Protein AF-A0A7C5ITP4-F1 (afdb_monomer)

Foldseek 3Di:
DDKDFWWFDLVLLVVLLVVLVVLLVVLVCVPVVDVPDDVVVNVVSVVSNVVSVVSNVVSVCCNVVIDGQWIQDLQAIAGPPQDDRDHDGLVQFQEKEADDPQQAIKTFGPDDPDDDPVVCVSLVVQVVVVVVPDDDGSIDGHDTCNRIPDDRVVVVVSCVVNSPDPNYYYHD

Structure (mmCIF, N/CA/C/O backbone):
data_AF-A0A7C5ITP4-F1
#
_entry.id   AF-A0A7C5ITP4-F1
#
loop_
_atom_site.group_PDB
_atom_site.id
_atom_site.type_symbol
_atom_site.label_atom_id
_atom_site.label_alt_id
_atom_site.label_comp_id
_atom_site.label_asym_id
_atom_site.label_entity_id
_atom_site.label_seq_id
_atom_site.pdbx_PDB_ins_code
_atom_site.Cartn_x
_atom_site.Cartn_y
_atom_site.Cartn_z
_atom_site.occupancy
_atom_site.B_iso_or_equiv
_atom_site.auth_seq_id
_atom_site.auth_comp_id
_atom_site.auth_asym_id
_atom_site.auth_atom_id
_atom_site.pdbx_PDB_model_num
ATOM 1 N N . MET A 1 1 ? -8.940 -8.380 21.595 1.00 71.38 1 MET A N 1
ATOM 2 C CA . MET A 1 1 ? -9.423 -8.267 20.199 1.00 71.38 1 MET A CA 1
ATOM 3 C C . MET A 1 1 ? -8.304 -8.657 19.252 1.00 71.38 1 MET A C 1
ATOM 5 O O . MET A 1 1 ? -7.185 -8.201 19.456 1.00 71.38 1 MET A O 1
ATOM 9 N N . ASN A 1 2 ? -8.592 -9.514 18.269 1.00 86.06 2 ASN A N 1
ATOM 10 C CA . ASN A 1 2 ? -7.613 -9.949 17.266 1.00 86.06 2 ASN A CA 1
ATOM 11 C C . ASN A 1 2 ? -7.408 -8.854 16.214 1.00 86.06 2 ASN A C 1
ATOM 13 O O . ASN A 1 2 ? -8.374 -8.188 15.843 1.00 86.06 2 ASN A O 1
ATOM 17 N N . SER A 1 3 ? -6.179 -8.690 15.713 1.00 87.88 3 SER A N 1
ATOM 18 C CA . SER A 1 3 ? -5.909 -7.722 14.649 1.00 87.88 3 SER A CA 1
ATOM 19 C C . SER A 1 3 ? -6.630 -8.100 13.351 1.00 87.88 3 SER A C 1
ATOM 21 O O . SER A 1 3 ? -6.727 -9.271 12.972 1.00 87.88 3 SER A O 1
ATOM 23 N N . LYS A 1 4 ? -7.162 -7.088 12.665 1.00 91.81 4 LYS A N 1
ATOM 24 C CA . LYS A 1 4 ? -7.752 -7.186 11.330 1.00 91.81 4 LYS A CA 1
ATOM 25 C C . LYS A 1 4 ? -6.700 -6.816 10.293 1.00 91.81 4 LYS A C 1
ATOM 27 O O . LYS A 1 4 ? -6.071 -5.764 10.384 1.00 91.81 4 LYS A O 1
ATOM 32 N N . LYS A 1 5 ? -6.522 -7.688 9.305 1.00 92.31 5 LYS A N 1
ATOM 33 C CA . LYS A 1 5 ? -5.513 -7.569 8.250 1.00 92.31 5 LYS A CA 1
ATOM 34 C C . LYS A 1 5 ? -6.199 -7.387 6.904 1.00 92.31 5 LYS A C 1
ATOM 36 O O . LYS A 1 5 ? -7.107 -8.143 6.573 1.00 92.31 5 LYS A O 1
ATOM 41 N N . PHE A 1 6 ? -5.744 -6.407 6.137 1.00 91.19 6 PHE A N 1
ATOM 42 C CA . PHE A 1 6 ? -6.279 -6.055 4.828 1.00 91.19 6 PHE A CA 1
ATOM 43 C C . PHE A 1 6 ? -5.206 -6.232 3.768 1.00 91.19 6 PHE A C 1
ATOM 45 O O . PHE A 1 6 ? -4.079 -5.773 3.943 1.00 91.19 6 PHE A O 1
ATOM 52 N N . TYR A 1 7 ? -5.561 -6.866 2.660 1.00 91.94 7 TYR A N 1
ATOM 53 C CA . TYR A 1 7 ? -4.645 -7.220 1.578 1.00 91.94 7 TYR A CA 1
ATOM 54 C C . TYR A 1 7 ? -5.022 -6.467 0.307 1.00 91.94 7 TYR A C 1
ATOM 56 O O . TYR A 1 7 ? -6.136 -5.957 0.193 1.00 91.94 7 TYR A O 1
ATOM 64 N N . TYR A 1 8 ? -4.107 -6.393 -0.660 1.00 90.38 8 TYR A N 1
ATOM 65 C CA . TYR A 1 8 ? -4.477 -5.882 -1.975 1.00 90.38 8 TYR A CA 1
ATOM 66 C C . TYR A 1 8 ? -5.430 -6.825 -2.685 1.00 90.38 8 TYR A C 1
ATOM 68 O O . TYR A 1 8 ? -5.271 -8.045 -2.642 1.00 90.38 8 TYR A O 1
ATOM 76 N N . ARG A 1 9 ? -6.334 -6.235 -3.462 1.00 90.00 9 ARG A N 1
ATOM 77 C CA . ARG A 1 9 ? -7.114 -6.972 -4.445 1.00 90.00 9 ARG A CA 1
ATOM 78 C C . ARG A 1 9 ? -6.189 -7.480 -5.551 1.00 90.00 9 ARG A C 1
ATOM 80 O O . ARG A 1 9 ? -5.435 -6.698 -6.138 1.00 90.00 9 ARG A O 1
ATOM 87 N N . LYS A 1 10 ? -6.293 -8.760 -5.920 1.00 89.81 10 LYS A N 1
ATOM 88 C CA . LYS A 1 10 ? -5.495 -9.339 -7.023 1.00 89.81 10 LYS A CA 1
ATOM 89 C C . LYS A 1 10 ? -5.651 -8.552 -8.326 1.00 89.81 10 LYS A C 1
ATOM 91 O O . LYS A 1 10 ? -4.664 -8.268 -8.995 1.00 89.81 10 LYS A O 1
ATOM 96 N N . SER A 1 11 ? -6.872 -8.126 -8.656 1.00 89.62 11 SER A N 1
ATOM 97 C CA . SER A 1 11 ? -7.131 -7.323 -9.857 1.00 89.62 11 SER A CA 1
ATOM 98 C C . SER A 1 11 ? -6.423 -5.966 -9.83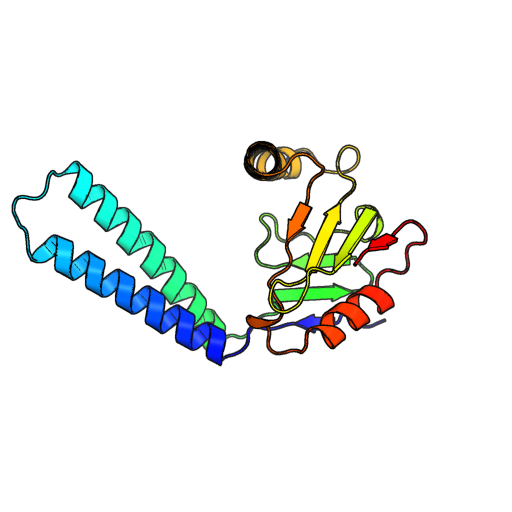3 1.00 89.62 11 SER A C 1
ATOM 100 O O . SER A 1 11 ? -6.038 -5.469 -10.887 1.00 89.62 11 SER A O 1
ATOM 102 N N . TYR A 1 12 ? -6.243 -5.360 -8.653 1.00 88.69 12 TYR A N 1
ATOM 103 C CA . TYR A 1 12 ? -5.467 -4.130 -8.508 1.00 88.69 12 TYR A CA 1
ATOM 104 C C . TYR A 1 12 ? -3.988 -4.398 -8.796 1.00 88.69 12 TYR A C 1
ATOM 106 O O . TYR A 1 12 ? -3.413 -3.708 -9.633 1.00 88.69 12 TYR A O 1
ATOM 114 N N . LEU A 1 13 ? -3.407 -5.444 -8.196 1.00 88.50 13 LEU A N 1
ATOM 115 C CA . LEU A 1 13 ? -2.013 -5.833 -8.440 1.00 88.50 13 LEU A CA 1
ATOM 116 C C . LEU A 1 13 ? -1.752 -6.148 -9.917 1.00 88.50 13 LEU A C 1
ATOM 118 O O . LEU A 1 13 ? -0.803 -5.618 -10.486 1.00 88.50 13 LEU A O 1
ATOM 122 N N . ILE A 1 14 ? -2.621 -6.934 -10.561 1.00 91.25 14 ILE A N 1
ATOM 123 C CA . ILE A 1 14 ? -2.498 -7.282 -11.986 1.00 91.25 14 ILE A CA 1
ATOM 124 C C . ILE A 1 14 ? -2.535 -6.024 -12.859 1.00 91.25 14 ILE A C 1
ATOM 126 O O . ILE A 1 14 ? -1.669 -5.841 -13.712 1.00 91.25 14 ILE A O 1
ATOM 130 N N . ARG A 1 15 ? -3.499 -5.122 -12.626 1.00 89.19 15 ARG A N 1
ATOM 131 C CA . ARG A 1 15 ? -3.585 -3.846 -13.358 1.00 89.19 15 ARG A CA 1
ATOM 132 C C . ARG A 1 15 ? -2.352 -2.980 -13.123 1.00 89.19 15 ARG A C 1
ATOM 134 O O . ARG A 1 15 ? -1.865 -2.363 -14.063 1.00 89.19 15 ARG A O 1
ATOM 141 N N . SER A 1 16 ? -1.842 -2.937 -11.892 1.00 87.69 16 SER A N 1
ATOM 142 C CA . SER A 1 16 ? -0.621 -2.204 -11.566 1.00 87.69 16 SER A CA 1
ATOM 143 C C . SER A 1 16 ? 0.598 -2.779 -12.282 1.00 87.69 16 SER A C 1
ATOM 145 O O . SER A 1 16 ? 1.325 -1.993 -12.874 1.00 87.69 16 SER A O 1
ATOM 147 N N . VAL A 1 17 ? 0.780 -4.105 -12.308 1.00 89.88 17 VAL A N 1
ATOM 148 C CA . VAL A 1 17 ? 1.856 -4.767 -13.072 1.00 89.88 17 VAL A CA 1
ATOM 149 C C . VAL A 1 17 ? 1.735 -4.460 -14.563 1.00 89.88 17 VAL A C 1
ATOM 151 O O . VAL A 1 17 ? 2.719 -4.066 -15.180 1.00 89.88 17 VAL A O 1
ATOM 154 N N . ALA A 1 18 ? 0.538 -4.590 -15.142 1.00 90.25 18 ALA A N 1
ATOM 155 C CA . ALA A 1 18 ? 0.314 -4.307 -16.558 1.00 90.25 18 ALA A CA 1
ATOM 156 C C . ALA A 1 18 ? 0.634 -2.843 -16.904 1.00 90.25 18 ALA A C 1
ATOM 158 O O . ALA A 1 18 ? 1.318 -2.572 -17.888 1.00 90.25 18 ALA A O 1
ATOM 159 N N . LEU A 1 19 ? 0.195 -1.898 -16.067 1.00 89.50 19 LEU A N 1
ATOM 160 C CA . LEU A 1 19 ? 0.445 -0.473 -16.269 1.00 89.50 19 LEU A CA 1
ATOM 161 C C . LEU A 1 19 ? 1.930 -0.121 -16.117 1.00 89.50 19 LEU A C 1
ATOM 163 O O . LEU A 1 19 ? 2.467 0.623 -16.935 1.00 89.50 19 LEU A O 1
ATOM 167 N N . THR A 1 20 ? 2.618 -0.656 -15.106 1.00 88.69 20 THR A N 1
ATOM 168 C CA . THR A 1 20 ? 4.051 -0.390 -14.927 1.00 88.69 20 THR A CA 1
ATOM 169 C C . THR A 1 20 ? 4.899 -1.060 -16.007 1.00 88.69 20 THR A C 1
ATOM 171 O O . THR A 1 20 ? 5.868 -0.451 -16.455 1.00 88.69 20 THR A O 1
ATOM 174 N N . ALA A 1 21 ? 4.511 -2.246 -16.486 1.00 87.00 21 ALA A N 1
ATOM 175 C CA . ALA A 1 21 ? 5.145 -2.904 -17.628 1.00 87.00 21 ALA A CA 1
ATOM 176 C C . ALA A 1 21 ? 4.929 -2.125 -18.937 1.00 87.00 21 ALA A C 1
ATOM 178 O O . ALA A 1 21 ? 5.875 -1.949 -19.700 1.00 87.00 21 ALA A O 1
ATOM 179 N N . ALA A 1 22 ? 3.723 -1.596 -19.176 1.00 89.19 22 ALA A N 1
ATOM 180 C CA . ALA A 1 22 ? 3.435 -0.766 -20.346 1.00 89.19 22 ALA A CA 1
ATOM 181 C C . ALA A 1 22 ? 4.244 0.542 -20.338 1.00 89.19 22 ALA A C 1
ATOM 183 O O . ALA A 1 22 ? 4.826 0.912 -21.354 1.00 89.19 22 ALA A O 1
ATOM 184 N N . LEU A 1 23 ? 4.340 1.217 -19.185 1.00 86.25 23 LEU A N 1
ATOM 185 C CA . LEU A 1 23 ? 5.165 2.423 -19.035 1.00 86.25 23 LEU A CA 1
ATOM 186 C C . LEU A 1 23 ? 6.657 2.129 -19.224 1.00 86.25 23 LEU A C 1
ATOM 188 O O . LEU A 1 23 ? 7.365 2.924 -19.835 1.00 86.25 23 LEU A O 1
ATOM 192 N N . PHE A 1 24 ? 7.128 0.987 -18.725 1.00 85.81 24 PHE A N 1
ATOM 193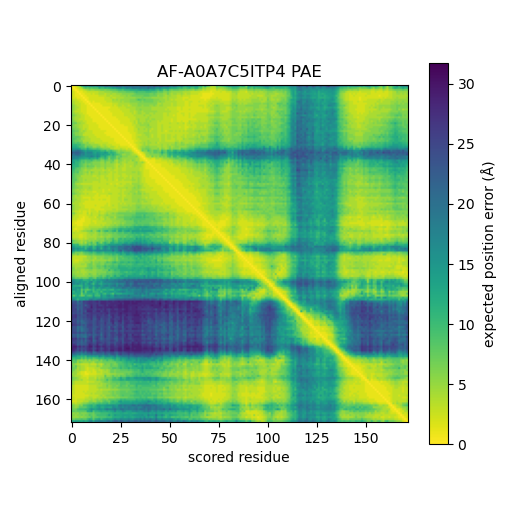 C CA . PHE A 1 24 ? 8.495 0.524 -18.938 1.00 85.81 24 PHE A CA 1
ATOM 194 C C . PHE A 1 24 ? 8.778 0.254 -20.422 1.00 85.81 24 PHE A C 1
ATOM 196 O O . PHE A 1 24 ? 9.769 0.752 -20.951 1.00 85.81 24 PHE A O 1
ATOM 203 N N . ALA A 1 25 ? 7.889 -0.466 -21.111 1.00 87.44 25 ALA A N 1
ATOM 204 C CA . ALA A 1 25 ? 8.014 -0.743 -22.540 1.00 87.44 25 ALA A CA 1
ATOM 205 C C . ALA A 1 25 ? 7.987 0.545 -23.376 1.00 87.44 25 ALA A C 1
ATOM 207 O O . ALA A 1 25 ? 8.805 0.701 -24.278 1.00 87.44 25 ALA A O 1
ATOM 208 N N . LEU A 1 26 ? 7.106 1.494 -23.038 1.00 86.75 26 LEU A N 1
ATOM 209 C CA . LEU A 1 26 ? 7.053 2.805 -23.683 1.00 86.75 26 LEU A CA 1
ATOM 210 C C . LEU A 1 26 ? 8.346 3.598 -23.461 1.00 86.75 26 LEU A C 1
ATOM 212 O O . LEU A 1 26 ? 8.869 4.183 -24.403 1.00 86.75 26 LEU A O 1
ATOM 216 N N . ALA A 1 27 ? 8.885 3.601 -22.239 1.00 85.06 27 ALA A N 1
ATOM 217 C CA . ALA A 1 27 ? 10.144 4.278 -21.939 1.00 85.06 27 ALA A CA 1
ATOM 218 C C . ALA A 1 27 ? 11.319 3.667 -22.720 1.00 85.06 27 ALA A C 1
ATOM 220 O O . ALA A 1 27 ? 12.107 4.410 -23.297 1.00 85.06 27 ALA A O 1
ATOM 221 N N . LEU A 1 28 ? 11.407 2.333 -22.798 1.00 84.38 28 LEU A N 1
ATOM 222 C CA . LEU A 1 28 ? 12.411 1.661 -23.628 1.00 84.38 28 LEU A CA 1
ATOM 223 C C . LEU A 1 28 ? 12.236 2.007 -25.107 1.00 84.38 28 LEU A C 1
ATOM 225 O O . LEU A 1 28 ? 13.205 2.380 -25.760 1.00 84.38 28 LEU A O 1
ATOM 229 N N . PHE A 1 29 ? 11.009 1.921 -25.625 1.00 86.56 29 PHE A N 1
ATOM 230 C CA . PHE A 1 29 ? 10.713 2.255 -27.014 1.00 86.56 29 PHE A CA 1
ATOM 231 C C . PHE A 1 29 ? 11.154 3.680 -27.351 1.00 86.56 29 PHE A C 1
ATOM 233 O O . PHE A 1 29 ? 11.823 3.879 -28.360 1.00 86.56 29 PHE A O 1
ATOM 240 N N . LEU A 1 30 ? 10.843 4.656 -26.495 1.00 83.75 30 LEU A N 1
ATOM 241 C CA . LEU A 1 30 ? 11.259 6.043 -26.696 1.00 83.75 30 LEU A CA 1
ATOM 242 C C . LEU A 1 30 ? 12.786 6.175 -26.710 1.00 83.75 30 LEU A C 1
ATOM 244 O O . LEU A 1 30 ? 13.314 6.778 -27.638 1.00 83.75 30 LEU A O 1
ATOM 248 N N . VAL A 1 31 ? 13.490 5.559 -25.755 1.00 82.50 31 VAL A N 1
ATOM 249 C CA . VAL A 1 31 ? 14.964 5.594 -25.693 1.00 82.50 31 VAL A CA 1
ATOM 250 C C . VAL A 1 31 ? 15.609 4.990 -26.944 1.00 82.50 31 VAL A C 1
ATOM 252 O O . VAL A 1 31 ? 16.564 5.559 -27.461 1.00 82.50 31 VAL A O 1
ATOM 255 N N . PHE A 1 32 ? 15.096 3.867 -27.452 1.00 81.38 32 PHE A N 1
ATOM 256 C CA . PHE A 1 32 ? 15.690 3.183 -28.609 1.00 81.38 32 PHE A CA 1
ATOM 257 C C . PHE A 1 32 ? 15.237 3.727 -29.969 1.00 81.38 32 PHE A C 1
ATOM 259 O O . PHE A 1 32 ? 15.936 3.523 -30.957 1.00 81.38 32 PHE A O 1
ATOM 266 N N . SER A 1 33 ? 14.096 4.417 -30.043 1.00 83.50 33 SER A N 1
ATOM 267 C CA . SER A 1 33 ? 13.559 4.934 -31.314 1.00 83.50 33 SER A CA 1
ATOM 268 C C . SER A 1 33 ? 14.123 6.299 -31.714 1.00 83.50 33 SER A C 1
ATOM 270 O O . SER A 1 33 ? 13.875 6.741 -32.830 1.00 83.50 33 SER A O 1
ATOM 272 N N . ASN A 1 34 ? 14.866 6.975 -30.832 1.00 78.06 34 ASN A N 1
ATOM 273 C CA . ASN A 1 34 ? 15.511 8.257 -31.122 1.00 78.06 34 ASN A CA 1
ATOM 274 C C . ASN A 1 34 ? 16.961 8.253 -30.605 1.00 78.06 34 ASN A C 1
ATOM 276 O O . ASN A 1 34 ? 17.194 8.592 -29.444 1.00 78.06 34 ASN A O 1
ATOM 280 N N . PRO A 1 35 ? 17.945 7.882 -31.444 1.00 68.44 35 PRO A N 1
ATOM 281 C CA . PRO A 1 35 ? 19.352 7.819 -31.040 1.00 68.44 35 PRO A CA 1
ATOM 282 C C . PRO A 1 35 ? 19.964 9.194 -30.715 1.00 68.44 35 PRO A C 1
ATOM 284 O O . PRO A 1 35 ? 20.956 9.252 -29.995 1.00 68.44 35 PRO A O 1
ATOM 287 N N . ASP A 1 36 ? 19.346 10.291 -31.166 1.00 82.19 36 ASP A N 1
ATOM 288 C CA . ASP A 1 36 ? 19.819 11.671 -30.958 1.00 82.19 36 ASP A CA 1
ATOM 289 C C . ASP A 1 36 ? 19.319 12.311 -29.645 1.00 82.19 36 ASP A C 1
ATOM 291 O O . ASP A 1 36 ? 19.314 13.536 -29.496 1.00 82.19 36 ASP A O 1
ATOM 295 N N . TYR A 1 37 ? 18.848 11.513 -28.681 1.00 78.88 37 TYR A N 1
ATOM 296 C CA . TYR A 1 37 ? 18.386 12.049 -27.401 1.00 78.88 37 TYR A CA 1
ATOM 297 C C . TYR A 1 37 ? 19.511 12.777 -26.653 1.00 78.88 37 TYR A C 1
ATOM 299 O O . TYR A 1 37 ? 20.610 12.251 -26.483 1.00 78.88 37 TYR A O 1
ATOM 307 N N . ASP A 1 38 ? 19.194 13.959 -26.109 1.00 83.50 38 ASP A N 1
ATOM 308 C CA . ASP A 1 38 ? 20.053 14.633 -25.131 1.00 83.50 38 ASP A CA 1
ATOM 309 C C . ASP A 1 38 ? 20.409 13.633 -24.007 1.00 83.50 38 ASP A C 1
ATOM 311 O O . ASP A 1 38 ? 19.498 13.041 -23.405 1.00 83.50 38 ASP A O 1
ATOM 315 N N . PRO A 1 39 ? 21.702 13.446 -23.678 1.00 81.88 39 PRO A N 1
ATOM 316 C CA . PRO A 1 39 ? 22.153 12.560 -22.607 1.00 81.88 39 PRO A CA 1
ATOM 317 C C . PRO A 1 39 ? 21.409 12.751 -21.277 1.00 81.88 39 PRO A C 1
ATOM 319 O O . PRO A 1 39 ? 21.184 11.787 -20.542 1.00 81.88 39 PRO A O 1
ATOM 322 N N . ARG A 1 40 ? 20.975 13.977 -20.958 1.00 85.00 40 ARG A N 1
ATOM 323 C CA . ARG A 1 40 ? 20.189 14.276 -19.747 1.00 85.00 40 ARG A CA 1
ATOM 324 C C . ARG A 1 40 ? 18.809 13.621 -19.783 1.00 85.00 40 ARG A C 1
ATOM 326 O O . ARG A 1 40 ? 18.337 13.121 -18.762 1.00 85.00 40 ARG A O 1
ATOM 333 N N . ILE A 1 41 ? 18.174 13.607 -20.952 1.00 83.81 41 ILE A N 1
ATOM 334 C CA . ILE A 1 41 ? 16.867 12.982 -21.167 1.00 83.81 41 ILE A CA 1
ATOM 335 C C . ILE A 1 41 ? 17.011 11.457 -21.122 1.00 83.81 41 ILE A C 1
ATOM 337 O O . ILE A 1 41 ? 16.210 10.789 -20.466 1.00 83.81 41 ILE A O 1
ATOM 341 N N . ALA A 1 42 ? 18.070 10.909 -21.722 1.00 81.50 42 ALA A N 1
ATOM 342 C CA . ALA A 1 42 ? 18.372 9.480 -21.647 1.00 81.50 42 ALA A CA 1
ATOM 343 C C . ALA A 1 42 ? 18.569 9.005 -20.193 1.00 81.50 42 ALA A C 1
ATOM 345 O O . ALA A 1 42 ? 17.983 8.001 -19.782 1.00 81.50 42 ALA A O 1
ATOM 346 N N . ILE A 1 43 ? 19.311 9.762 -19.373 1.00 85.69 43 ILE A N 1
ATOM 347 C CA . ILE A 1 43 ? 19.477 9.475 -17.937 1.00 85.69 43 ILE A CA 1
ATOM 348 C C . ILE A 1 43 ? 18.128 9.507 -17.208 1.00 85.69 43 ILE A C 1
ATOM 350 O O . ILE A 1 43 ? 17.837 8.610 -16.414 1.00 85.69 43 ILE A O 1
ATOM 354 N N . LEU A 1 44 ? 17.280 10.504 -17.484 1.00 85.81 44 LEU A N 1
ATOM 355 C CA . LEU A 1 44 ? 15.948 10.587 -16.883 1.00 85.81 44 LEU A CA 1
ATOM 356 C C . LEU A 1 44 ? 15.099 9.351 -17.221 1.00 85.81 44 LEU A C 1
ATOM 358 O O . LEU A 1 44 ? 14.459 8.789 -16.329 1.00 85.81 44 LEU A O 1
ATOM 362 N N . PHE A 1 45 ? 15.130 8.889 -18.474 1.00 84.25 45 PHE A N 1
ATOM 363 C CA . PHE A 1 45 ? 14.442 7.663 -18.873 1.00 84.25 45 PHE A CA 1
ATOM 364 C C . PHE A 1 45 ? 14.995 6.426 -18.166 1.00 84.25 45 PHE A C 1
ATOM 366 O O . PHE A 1 45 ? 14.206 5.614 -17.690 1.00 84.25 45 PHE A O 1
ATOM 373 N N . LEU A 1 46 ? 16.314 6.294 -18.013 1.00 84.44 46 LEU A N 1
ATOM 374 C CA . LEU A 1 46 ? 16.911 5.184 -17.261 1.00 84.44 46 LEU A CA 1
ATOM 375 C C . LEU A 1 46 ? 16.469 5.178 -15.791 1.00 84.44 46 LEU A C 1
ATOM 377 O O . LEU A 1 46 ? 16.135 4.123 -15.249 1.00 84.44 46 LEU A O 1
ATOM 381 N N . VAL A 1 47 ? 16.390 6.349 -15.152 1.00 87.25 47 VAL A N 1
ATOM 382 C CA . VAL A 1 47 ? 15.865 6.481 -13.782 1.00 87.25 47 VAL A CA 1
ATOM 383 C C . VAL A 1 47 ? 14.393 6.064 -13.722 1.00 87.25 47 VAL A C 1
ATOM 385 O O . VAL A 1 47 ? 13.994 5.311 -12.832 1.00 87.25 47 VAL A O 1
ATOM 388 N N . ILE A 1 48 ? 13.586 6.507 -14.686 1.00 84.44 48 ILE A N 1
ATOM 389 C CA . ILE A 1 48 ? 12.175 6.126 -14.826 1.00 84.44 48 ILE A CA 1
ATOM 390 C C . ILE A 1 48 ? 12.034 4.603 -14.975 1.00 84.44 48 ILE A C 1
ATOM 392 O O . ILE A 1 48 ? 11.272 3.977 -14.234 1.00 84.44 48 ILE A O 1
ATOM 396 N N . ILE A 1 49 ? 12.806 3.999 -15.877 1.00 85.75 49 ILE A N 1
ATOM 397 C CA . ILE A 1 49 ? 12.860 2.555 -16.139 1.00 85.75 49 ILE A CA 1
ATOM 398 C C . ILE A 1 49 ? 13.217 1.796 -14.857 1.00 85.75 49 ILE A C 1
ATOM 400 O O . ILE A 1 49 ? 12.506 0.857 -14.486 1.00 85.75 49 ILE A O 1
ATOM 404 N N . ALA A 1 50 ? 14.257 2.223 -14.137 1.00 87.81 50 ALA A N 1
ATOM 405 C CA . ALA A 1 50 ? 14.669 1.600 -12.882 1.00 87.81 50 ALA A CA 1
ATOM 406 C C . ALA A 1 50 ? 13.560 1.676 -11.817 1.00 87.81 50 ALA A C 1
ATOM 408 O O . ALA A 1 50 ? 13.205 0.664 -11.205 1.00 87.81 50 ALA A O 1
ATOM 409 N N . LEU A 1 51 ? 12.943 2.849 -11.640 1.00 85.06 51 LEU A N 1
ATOM 410 C CA . LEU A 1 51 ? 11.855 3.050 -10.678 1.00 85.06 51 LEU A CA 1
ATOM 411 C C . LEU A 1 51 ? 10.630 2.178 -10.991 1.00 85.06 51 LEU A C 1
ATOM 413 O O . LEU A 1 51 ? 10.056 1.570 -10.080 1.00 85.06 51 LEU A O 1
ATOM 417 N N . TYR A 1 52 ? 10.218 2.097 -12.258 1.00 84.00 52 TYR A N 1
ATOM 418 C CA . TYR A 1 52 ? 9.074 1.274 -12.662 1.00 84.00 52 TYR A CA 1
ATOM 419 C C . TYR A 1 52 ? 9.381 -0.224 -12.638 1.00 84.00 52 TYR A C 1
ATOM 421 O O . TYR A 1 52 ? 8.489 -1.006 -12.305 1.00 84.00 52 TYR A O 1
ATOM 429 N N . SER A 1 53 ? 10.626 -0.630 -12.886 1.00 84.56 53 SER A N 1
ATOM 430 C CA . SER A 1 53 ? 11.059 -2.025 -12.732 1.00 84.56 53 SER A CA 1
ATOM 431 C C . SER A 1 53 ? 10.971 -2.469 -11.274 1.00 84.56 53 SER A C 1
ATOM 433 O O . SER A 1 53 ? 10.349 -3.487 -10.979 1.00 84.56 53 SER A O 1
ATOM 435 N N . ILE A 1 54 ? 11.489 -1.659 -10.343 1.00 88.44 54 ILE A N 1
ATOM 436 C CA . ILE A 1 54 ? 11.411 -1.940 -8.900 1.00 88.44 54 ILE A CA 1
ATOM 437 C C . ILE A 1 54 ? 9.947 -2.022 -8.440 1.00 88.44 54 ILE A C 1
ATOM 439 O O . ILE A 1 54 ? 9.575 -2.935 -7.699 1.00 88.44 54 ILE A O 1
ATOM 443 N N . LYS A 1 55 ? 9.086 -1.102 -8.898 1.00 84.25 55 LYS A N 1
ATOM 444 C CA . LYS A 1 55 ? 7.645 -1.147 -8.594 1.00 84.25 55 LYS A CA 1
ATOM 445 C C . LYS A 1 55 ? 6.967 -2.396 -9.163 1.00 84.25 55 LYS A C 1
ATOM 447 O O . LYS A 1 55 ? 6.206 -3.036 -8.443 1.00 84.25 55 LYS A O 1
ATOM 452 N N . SER A 1 56 ? 7.258 -2.755 -10.414 1.00 86.44 56 SER A N 1
ATOM 453 C CA . SER A 1 56 ? 6.708 -3.954 -11.064 1.00 86.44 56 SER A CA 1
ATOM 454 C C . SER A 1 56 ? 7.124 -5.220 -10.324 1.00 86.44 56 SER A C 1
ATOM 456 O O . SER A 1 56 ? 6.270 -6.035 -9.988 1.00 86.44 56 SER A O 1
ATOM 458 N N . ALA A 1 57 ? 8.413 -5.346 -9.994 1.00 89.62 57 ALA A N 1
ATOM 459 C CA . ALA A 1 57 ? 8.946 -6.459 -9.217 1.00 89.62 57 ALA A CA 1
ATOM 460 C C . ALA A 1 57 ? 8.266 -6.564 -7.845 1.00 89.62 57 ALA A C 1
ATOM 462 O O . ALA A 1 57 ? 7.893 -7.656 -7.427 1.00 89.62 57 ALA A O 1
ATOM 463 N N . ARG A 1 58 ? 8.020 -5.431 -7.172 1.00 87.75 58 ARG A N 1
ATOM 464 C CA . ARG A 1 58 ? 7.270 -5.406 -5.909 1.00 87.75 58 ARG A CA 1
ATOM 465 C C . ARG A 1 58 ? 5.828 -5.891 -6.075 1.00 87.75 58 ARG A C 1
ATOM 467 O O . ARG A 1 58 ? 5.378 -6.684 -5.255 1.00 87.75 58 ARG A O 1
ATOM 474 N N . PHE A 1 59 ? 5.099 -5.430 -7.091 1.00 86.69 59 PHE A N 1
ATOM 475 C CA . PHE A 1 59 ? 3.717 -5.870 -7.311 1.00 86.69 59 PHE A CA 1
ATOM 476 C C . PHE A 1 59 ? 3.632 -7.343 -7.722 1.00 86.69 59 PHE A C 1
ATOM 478 O O . PHE A 1 59 ? 2.746 -8.046 -7.245 1.00 86.69 59 PHE A O 1
ATOM 485 N N . LEU A 1 60 ? 4.572 -7.825 -8.542 1.00 90.75 60 LEU A N 1
ATOM 486 C CA . LEU A 1 60 ? 4.714 -9.246 -8.866 1.00 90.75 60 LEU A CA 1
ATOM 487 C C . LEU A 1 60 ? 4.992 -10.064 -7.606 1.00 90.75 60 LEU A C 1
ATOM 489 O O . LEU A 1 60 ? 4.309 -11.050 -7.350 1.00 90.75 60 LEU A O 1
ATOM 493 N N . TRP A 1 61 ? 5.939 -9.622 -6.779 1.00 91.38 61 TRP A N 1
ATOM 494 C CA . TRP A 1 61 ? 6.227 -10.268 -5.504 1.00 91.38 61 TRP A CA 1
ATOM 495 C C . TRP A 1 61 ? 4.986 -10.345 -4.612 1.00 91.38 61 TRP A C 1
ATOM 497 O O . TRP A 1 61 ? 4.694 -11.408 -4.074 1.00 91.38 61 TRP A O 1
ATOM 507 N N . GLU A 1 62 ? 4.226 -9.255 -4.485 1.00 87.69 62 GLU A N 1
ATOM 508 C CA . GLU A 1 62 ? 2.984 -9.218 -3.698 1.00 87.69 62 GLU A CA 1
ATOM 509 C C . GLU A 1 62 ? 1.859 -10.077 -4.289 1.00 87.69 62 GLU A C 1
ATOM 511 O O . GLU A 1 62 ? 0.982 -10.514 -3.544 1.00 87.69 62 GLU A O 1
ATOM 516 N N . LEU A 1 63 ? 1.884 -10.347 -5.597 1.00 89.00 63 LEU A N 1
ATOM 517 C CA . LEU A 1 63 ? 0.931 -11.240 -6.254 1.00 89.00 63 LEU A CA 1
ATOM 518 C C . LEU A 1 63 ? 1.148 -12.701 -5.828 1.00 89.00 63 LEU A C 1
ATOM 520 O O . LEU A 1 63 ? 0.175 -13.421 -5.609 1.00 89.00 63 LEU A O 1
ATOM 524 N N . PHE A 1 64 ? 2.411 -13.117 -5.690 1.00 91.06 64 PHE A N 1
ATOM 525 C CA . PHE A 1 64 ? 2.785 -14.479 -5.288 1.00 91.06 64 PHE A CA 1
ATOM 526 C C . PHE A 1 64 ? 2.943 -14.646 -3.773 1.00 91.06 64 PHE A C 1
ATOM 528 O O . PHE A 1 64 ? 2.739 -15.737 -3.252 1.00 91.06 64 PHE A O 1
ATOM 535 N N . ASN A 1 65 ? 3.255 -13.566 -3.056 1.00 90.25 65 ASN A N 1
ATOM 536 C CA . ASN A 1 65 ? 3.434 -13.543 -1.606 1.00 90.25 65 ASN A CA 1
ATOM 537 C C . ASN A 1 65 ? 2.545 -12.453 -0.983 1.00 90.25 65 ASN A C 1
ATOM 539 O O . ASN A 1 65 ? 3.043 -11.374 -0.630 1.00 90.25 65 ASN A O 1
ATOM 543 N N . PRO A 1 66 ? 1.227 -12.703 -0.845 1.00 87.25 66 PRO A N 1
ATOM 544 C CA . PRO A 1 66 ? 0.299 -11.732 -0.286 1.00 87.25 66 PRO A CA 1
ATOM 545 C C . PRO A 1 66 ? 0.687 -11.369 1.145 1.00 87.25 66 PRO A C 1
ATOM 547 O O . PRO A 1 66 ? 0.784 -12.218 2.029 1.00 87.25 66 PRO A O 1
ATOM 550 N N . GLN A 1 67 ? 0.878 -10.077 1.384 1.00 86.81 67 GLN A N 1
ATOM 551 C CA . GLN A 1 67 ? 1.181 -9.534 2.703 1.00 86.81 67 GLN A CA 1
ATOM 552 C C . GLN A 1 67 ? 0.138 -8.485 3.090 1.00 86.81 67 GLN A C 1
ATOM 554 O O . GLN A 1 67 ? -0.363 -7.774 2.209 1.00 86.81 67 GLN A O 1
ATOM 559 N N . PRO A 1 68 ? -0.172 -8.346 4.391 1.00 88.44 68 PRO A N 1
ATOM 560 C CA . PRO A 1 68 ? -1.102 -7.329 4.850 1.00 88.44 68 PRO A CA 1
ATOM 561 C C . PRO A 1 68 ? -0.576 -5.936 4.490 1.00 88.44 68 PRO A C 1
ATOM 563 O O . PRO A 1 68 ? 0.589 -5.596 4.704 1.00 88.44 68 PRO A O 1
ATOM 566 N N . VAL A 1 69 ? -1.433 -5.141 3.866 1.00 88.62 69 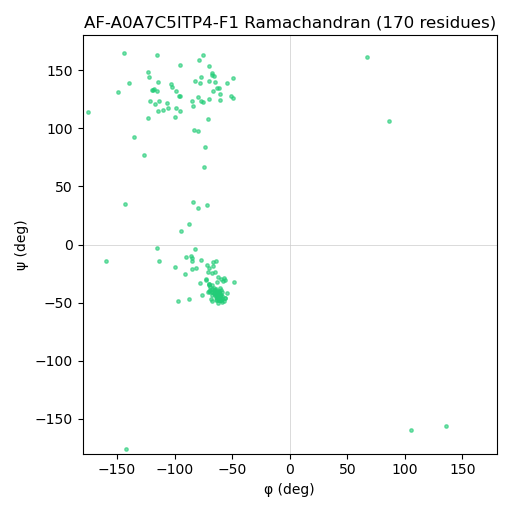VAL A N 1
ATOM 567 C CA . VAL A 1 69 ? -1.190 -3.746 3.491 1.00 88.62 69 VAL A CA 1
ATOM 568 C C . VAL A 1 69 ? -1.564 -2.837 4.643 1.00 88.62 69 VAL A C 1
ATOM 570 O O . VAL A 1 69 ? -0.775 -1.970 5.000 1.00 88.62 69 VAL A O 1
ATOM 573 N N . ILE A 1 70 ? -2.735 -3.074 5.232 1.00 88.12 70 ILE A N 1
ATOM 574 C CA . ILE A 1 70 ? -3.187 -2.395 6.439 1.00 88.12 70 ILE A CA 1
ATOM 575 C C . ILE A 1 70 ? -3.403 -3.455 7.512 1.00 88.12 70 ILE A C 1
ATOM 577 O O . ILE A 1 70 ? -4.042 -4.478 7.261 1.00 88.12 70 ILE A O 1
ATOM 581 N N . GLU A 1 71 ? -2.892 -3.208 8.708 1.00 90.94 71 GLU A N 1
ATOM 582 C CA . GLU A 1 71 ? -3.224 -3.976 9.901 1.00 90.94 71 GLU A CA 1
ATOM 583 C C . GLU A 1 71 ? -3.801 -3.033 10.956 1.00 90.94 71 GLU A C 1
ATOM 585 O O . GLU A 1 71 ? -3.184 -2.036 11.324 1.00 90.94 71 GLU A O 1
ATOM 590 N N . ILE A 1 72 ? -5.011 -3.339 11.417 1.00 90.25 72 ILE A N 1
ATOM 591 C CA . ILE A 1 72 ? -5.723 -2.594 12.453 1.00 90.25 72 ILE A CA 1
ATOM 592 C C . ILE A 1 72 ? -5.850 -3.519 13.653 1.00 90.25 72 ILE A C 1
ATOM 594 O O . ILE A 1 72 ? -6.506 -4.557 13.575 1.00 90.25 72 ILE A O 1
ATOM 598 N N . GLY A 1 73 ? -5.217 -3.167 14.763 1.00 89.25 73 GLY A N 1
ATOM 599 C CA . GLY A 1 73 ? -5.220 -3.988 15.968 1.00 89.25 73 GLY A CA 1
ATOM 600 C C . GLY A 1 73 ? -5.294 -3.150 17.238 1.00 89.25 73 GLY A C 1
ATOM 601 O O . GLY A 1 73 ? -5.387 -1.926 17.171 1.00 89.25 73 GLY A 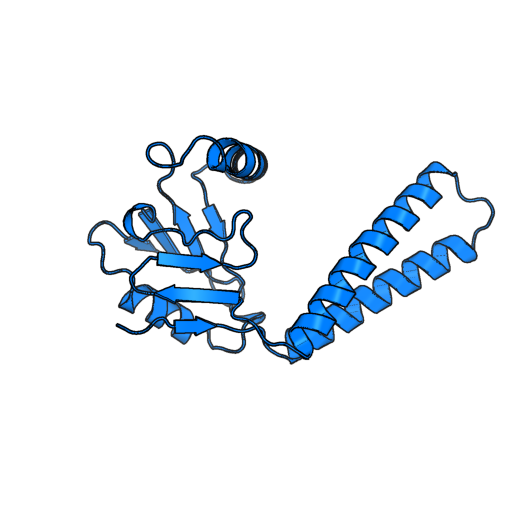O 1
ATOM 602 N N . PRO A 1 74 ? -5.225 -3.781 18.420 1.00 85.75 74 PRO A N 1
ATOM 603 C CA . PRO A 1 74 ? -5.241 -3.057 19.693 1.00 85.75 74 PRO A CA 1
ATOM 604 C C . PRO A 1 74 ? -4.038 -2.111 19.852 1.00 85.75 74 PRO A C 1
ATOM 606 O O . PRO A 1 74 ? -4.146 -1.090 20.519 1.00 85.75 74 PRO A O 1
ATOM 609 N N . GLY A 1 75 ? -2.906 -2.421 19.210 1.00 81.44 75 GLY A N 1
ATOM 610 C CA . GLY A 1 75 ? -1.701 -1.588 19.246 1.00 81.44 75 GLY A CA 1
ATOM 611 C C . GLY A 1 75 ? -1.745 -0.347 18.350 1.00 81.44 75 GLY A C 1
ATOM 612 O O . GLY A 1 75 ? -0.892 0.520 18.505 1.00 81.44 75 GLY A O 1
ATOM 613 N N . GLY A 1 76 ? -2.710 -0.241 17.429 1.00 84.50 76 GLY A N 1
ATOM 614 C CA . GLY A 1 76 ? -2.797 0.875 16.489 1.00 84.50 76 GLY A CA 1
ATOM 615 C C . GLY A 1 76 ? -3.105 0.456 15.055 1.00 84.50 76 GLY A C 1
ATOM 616 O O . GLY A 1 76 ? -3.656 -0.619 14.799 1.00 84.50 76 GLY A O 1
ATOM 617 N N . ILE A 1 77 ? -2.718 1.328 14.126 1.00 84.81 77 ILE A N 1
ATOM 618 C CA . ILE A 1 77 ? -2.899 1.162 12.684 1.00 84.81 77 ILE A CA 1
ATOM 619 C C . ILE A 1 77 ? -1.529 1.107 12.019 1.00 84.81 77 ILE A C 1
ATOM 621 O O . ILE A 1 77 ? -0.757 2.058 12.091 1.00 84.81 77 ILE A O 1
ATOM 625 N N . LEU A 1 78 ? -1.232 0.016 11.330 1.00 83.06 78 LEU A N 1
ATOM 626 C CA . LEU A 1 78 ? -0.039 -0.113 10.505 1.00 83.06 78 LEU A CA 1
ATOM 627 C C . LEU A 1 78 ? -0.446 -0.045 9.034 1.00 83.06 78 LEU A C 1
ATOM 629 O O . LEU A 1 78 ? -1.213 -0.889 8.581 1.00 83.06 78 LEU A O 1
ATOM 633 N N . ASP A 1 79 ? 0.094 0.915 8.279 1.00 81.12 79 ASP A N 1
ATOM 634 C CA . ASP A 1 79 ? 0.069 0.878 6.813 1.00 81.12 79 ASP A CA 1
ATOM 635 C C . ASP A 1 79 ? 1.475 0.529 6.314 1.00 81.12 79 ASP A C 1
ATOM 637 O O . ASP A 1 79 ? 2.438 1.264 6.514 1.00 81.12 79 ASP A O 1
ATOM 641 N N . ARG A 1 80 ? 1.626 -0.603 5.630 1.00 77.19 80 ARG A N 1
ATOM 642 C CA . ARG A 1 80 ? 2.923 -1.067 5.115 1.00 77.19 80 ARG A CA 1
ATOM 643 C C . ARG A 1 80 ? 3.518 -0.124 4.056 1.00 77.19 80 ARG A C 1
ATOM 645 O O . ARG A 1 80 ? 4.696 -0.259 3.713 1.00 77.19 80 ARG A O 1
ATOM 652 N N . ARG A 1 81 ? 2.733 0.807 3.500 1.00 70.81 81 ARG A N 1
ATOM 653 C CA . ARG A 1 81 ? 3.220 1.872 2.608 1.00 70.81 81 ARG A CA 1
ATOM 654 C C . ARG A 1 81 ? 3.810 3.061 3.361 1.00 70.81 81 ARG A C 1
ATOM 656 O O . ARG A 1 81 ? 4.554 3.820 2.736 1.00 70.81 81 ARG A O 1
ATOM 663 N N . SER A 1 82 ? 3.500 3.257 4.645 1.00 61.94 82 SER A N 1
ATOM 664 C CA . SER A 1 82 ? 4.088 4.361 5.401 1.00 61.94 82 SER A CA 1
ATOM 665 C C . SER A 1 82 ? 5.573 4.110 5.661 1.00 61.94 82 SER A C 1
ATOM 667 O O . SER A 1 82 ? 6.016 2.989 5.909 1.00 61.94 82 SER A O 1
ATOM 669 N N . ILE A 1 83 ? 6.363 5.176 5.556 1.00 48.19 83 ILE A N 1
ATOM 670 C CA . ILE A 1 83 ? 7.806 5.145 5.793 1.00 48.19 83 ILE A CA 1
ATOM 671 C C . ILE A 1 83 ? 8.035 4.935 7.294 1.00 48.19 83 ILE A C 1
ATOM 673 O O . ILE A 1 83 ? 7.529 5.710 8.097 1.00 48.19 83 ILE A O 1
ATOM 677 N N . GLY A 1 84 ? 8.802 3.902 7.657 1.00 49.19 84 GLY A N 1
ATOM 678 C CA . GLY A 1 84 ? 8.930 3.433 9.040 1.00 49.19 84 GLY A CA 1
ATOM 679 C C . GLY A 1 84 ? 7.807 2.449 9.361 1.00 49.19 84 GLY A C 1
ATOM 680 O O . GLY A 1 84 ? 6.655 2.837 9.496 1.00 49.19 84 GLY A O 1
ATOM 681 N N . LYS A 1 85 ? 8.134 1.153 9.441 1.00 60.34 85 LYS A N 1
ATOM 682 C CA . LYS A 1 85 ? 7.192 0.030 9.635 1.00 60.34 85 LYS A CA 1
ATOM 683 C C . LYS A 1 85 ? 6.606 -0.026 11.058 1.00 60.34 85 LYS A C 1
ATOM 685 O O . LYS A 1 85 ? 6.431 -1.110 11.607 1.00 60.34 85 LYS A O 1
ATOM 690 N N . LEU A 1 86 ? 6.385 1.125 11.681 1.00 66.94 86 LEU A N 1
ATOM 691 C CA . LEU A 1 86 ? 5.895 1.225 13.044 1.00 66.94 86 LEU A CA 1
ATOM 692 C C . LEU A 1 86 ? 4.386 1.478 13.016 1.00 66.94 86 LEU A C 1
ATOM 694 O O . LEU A 1 86 ? 3.925 2.317 12.238 1.00 66.94 86 LEU A O 1
ATOM 698 N N . PRO A 1 87 ? 3.604 0.734 13.813 1.00 72.25 87 PRO A N 1
ATOM 699 C CA . PRO A 1 87 ? 2.175 0.976 13.916 1.00 72.25 87 PRO A CA 1
ATOM 700 C C . PRO A 1 87 ? 1.940 2.372 14.501 1.00 72.25 87 PRO A C 1
ATOM 702 O O . PRO A 1 87 ? 2.560 2.739 15.496 1.00 72.25 87 PRO A O 1
ATOM 705 N N . LEU A 1 88 ? 1.028 3.137 13.902 1.00 77.12 88 LEU A N 1
ATOM 706 C CA . LEU A 1 88 ? 0.525 4.393 14.448 1.00 77.12 88 LEU A CA 1
ATOM 707 C C . LEU A 1 88 ? -0.362 4.063 15.658 1.00 77.12 88 LEU A C 1
ATOM 709 O O . LEU A 1 88 ? -1.460 3.530 15.461 1.00 77.12 88 LEU A O 1
ATOM 713 N N . PRO A 1 89 ? 0.073 4.341 16.899 1.00 81.00 89 PRO A N 1
ATOM 714 C CA . PRO A 1 89 ? -0.706 3.981 18.072 1.00 81.00 89 PRO A CA 1
ATOM 715 C C . PRO A 1 89 ? -1.993 4.807 18.133 1.00 81.00 89 PRO A C 1
ATOM 717 O O . PRO A 1 89 ? -2.011 5.981 17.762 1.00 81.00 89 PRO A O 1
ATOM 720 N N . TRP A 1 90 ? -3.068 4.230 18.673 1.00 82.75 90 TRP A N 1
ATOM 721 C CA . TRP A 1 90 ? -4.357 4.925 18.826 1.00 82.75 90 TRP A CA 1
ATOM 722 C C . TRP A 1 90 ? -4.258 6.219 19.640 1.00 82.75 90 TRP A C 1
ATOM 724 O O . TRP A 1 90 ? -5.004 7.166 19.408 1.00 82.75 90 TRP A O 1
ATOM 734 N N . SER A 1 91 ? -3.296 6.291 20.560 1.00 78.75 91 SER A N 1
ATOM 735 C CA . SER A 1 91 ? -2.999 7.495 21.338 1.00 78.75 91 SER A CA 1
ATOM 736 C C . SER A 1 91 ? -2.491 8.669 20.493 1.00 78.75 91 SER A C 1
ATOM 738 O O . SER A 1 91 ? -2.650 9.812 20.911 1.00 78.75 91 SER A O 1
ATOM 740 N N . ALA A 1 92 ? -1.913 8.412 19.315 1.00 75.25 92 ALA A N 1
ATOM 741 C CA . ALA A 1 92 ? -1.452 9.439 18.379 1.00 75.25 92 ALA A CA 1
ATOM 742 C C . ALA A 1 92 ? -2.533 9.859 17.365 1.00 75.25 92 ALA A C 1
ATOM 744 O O . ALA A 1 92 ? -2.369 10.847 16.651 1.00 75.25 92 ALA A O 1
ATOM 745 N N . VAL A 1 93 ? -3.651 9.133 17.287 1.00 75.81 93 VAL A N 1
ATOM 746 C CA . VAL A 1 93 ? -4.758 9.450 16.379 1.00 75.81 93 VAL A CA 1
ATOM 747 C C . VAL A 1 93 ? -5.677 10.476 17.041 1.00 75.81 93 VAL A C 1
ATOM 749 O O . VAL A 1 93 ? -6.184 10.230 18.130 1.00 75.81 93 VAL A O 1
ATOM 752 N N . ALA A 1 94 ? -5.904 11.619 16.388 1.00 78.25 94 ALA A N 1
ATOM 753 C CA . ALA A 1 94 ? -6.861 12.629 16.856 1.00 78.25 94 ALA A CA 1
ATOM 754 C C . ALA A 1 94 ? -8.210 12.496 16.150 1.00 78.25 94 ALA A C 1
ATOM 756 O O . ALA A 1 94 ? -9.263 12.466 16.788 1.00 78.25 94 ALA A O 1
ATOM 757 N N . THR A 1 95 ? -8.168 12.392 14.823 1.00 77.38 95 THR A N 1
ATOM 758 C CA . THR A 1 95 ? -9.367 12.402 13.987 1.00 77.38 95 THR A CA 1
ATOM 759 C C . THR A 1 95 ? -9.231 11.378 12.873 1.00 77.38 95 THR A C 1
ATOM 761 O O . THR A 1 95 ? -8.181 11.265 12.244 1.00 77.38 95 THR A O 1
ATOM 764 N N . ILE A 1 96 ? -10.307 10.656 12.589 1.00 82.00 96 ILE A N 1
ATOM 765 C CA . ILE A 1 96 ? -10.436 9.787 11.422 1.00 82.00 96 ILE A CA 1
ATOM 766 C C . ILE A 1 96 ? -11.449 10.443 10.486 1.00 82.00 96 ILE A C 1
ATOM 768 O O . ILE A 1 96 ? -12.618 10.591 10.841 1.00 82.00 96 ILE A O 1
ATOM 772 N N . ILE A 1 97 ? -10.989 10.849 9.305 1.00 79.00 97 ILE A N 1
ATOM 773 C CA . ILE A 1 97 ? -11.811 11.439 8.249 1.00 79.00 97 ILE A CA 1
ATOM 774 C C . ILE A 1 97 ? -12.153 10.357 7.228 1.00 79.00 97 ILE A C 1
ATOM 776 O O . ILE A 1 97 ? -11.292 9.792 6.546 1.00 79.00 97 ILE A O 1
ATOM 780 N N . LEU A 1 98 ? -13.442 10.087 7.109 1.00 78.75 98 LEU A N 1
ATOM 781 C CA . LEU A 1 98 ? -14.007 9.154 6.155 1.00 78.75 98 LEU A CA 1
ATOM 782 C C . LEU A 1 98 ? -14.167 9.860 4.808 1.00 78.75 98 LEU A C 1
ATOM 784 O O . LEU A 1 98 ? -15.126 10.584 4.591 1.00 78.75 98 LEU A O 1
ATOM 788 N N . ILE A 1 99 ? -13.228 9.661 3.882 1.00 73.75 99 ILE A N 1
ATOM 789 C CA . ILE A 1 99 ? -13.348 10.253 2.544 1.00 73.75 99 ILE A CA 1
ATOM 790 C C . ILE A 1 99 ? -14.339 9.413 1.728 1.00 73.75 99 ILE A C 1
ATOM 792 O O . ILE A 1 99 ? -14.327 8.179 1.789 1.00 73.75 99 ILE A O 1
ATOM 796 N N . SER A 1 100 ? -15.203 10.080 0.959 1.00 62.62 100 SER A N 1
ATOM 797 C CA . SER A 1 100 ? -16.204 9.437 0.104 1.00 62.62 100 SER A CA 1
ATOM 798 C C . SER A 1 100 ? -15.618 8.322 -0.774 1.00 62.62 100 SER A C 1
ATOM 800 O O . SER A 1 100 ? -14.497 8.411 -1.292 1.00 62.62 100 SER A O 1
ATOM 802 N N . ARG A 1 101 ? -16.388 7.242 -0.971 1.00 60.72 101 ARG A N 1
ATOM 803 C CA . ARG A 1 101 ? -16.022 6.158 -1.900 1.00 60.72 101 ARG A CA 1
ATOM 804 C C . ARG A 1 101 ? -15.748 6.743 -3.298 1.00 60.72 101 ARG A C 1
ATOM 806 O O . ARG A 1 101 ? -16.499 7.614 -3.731 1.00 60.72 101 ARG A O 1
ATOM 813 N N . PRO A 1 102 ? -14.713 6.287 -4.032 1.00 56.16 102 PRO A N 1
ATOM 814 C CA . PRO A 1 102 ? -13.757 5.212 -3.730 1.00 56.16 102 PRO A CA 1
ATOM 815 C C . PRO A 1 102 ? -12.448 5.699 -3.069 1.00 56.16 102 PRO A C 1
ATOM 817 O O . PRO A 1 102 ? -11.470 4.949 -3.018 1.00 56.16 102 PRO A O 1
ATOM 820 N N . ARG A 1 103 ? -12.390 6.961 -2.621 1.00 60.16 103 ARG A N 1
ATOM 821 C CA . ARG A 1 103 ? -11.141 7.686 -2.325 1.00 60.16 103 ARG A CA 1
ATOM 822 C C . ARG A 1 103 ? -10.405 7.201 -1.067 1.00 60.16 103 ARG A C 1
ATOM 824 O O . ARG A 1 103 ? -9.205 7.434 -0.971 1.00 60.16 103 ARG A O 1
ATOM 831 N N . GLY A 1 104 ? -11.065 6.466 -0.167 1.00 66.62 104 GLY A N 1
ATOM 832 C CA . GLY A 1 104 ? -10.431 5.786 0.972 1.00 66.62 104 GLY A CA 1
ATOM 833 C C . GLY A 1 104 ? -10.686 6.462 2.320 1.00 66.62 104 GLY A C 1
ATOM 834 O O . GLY A 1 104 ? -11.651 7.197 2.478 1.00 66.62 104 GLY A O 1
ATOM 835 N N . VAL A 1 105 ? -9.841 6.187 3.312 1.00 63.69 105 VAL A N 1
ATOM 836 C CA . VAL A 1 105 ? -9.941 6.781 4.654 1.00 63.69 105 VAL A CA 1
ATOM 837 C C . VAL A 1 105 ? -8.671 7.578 4.936 1.00 63.69 105 VAL A C 1
ATOM 839 O O . VAL A 1 105 ? -7.564 7.087 4.709 1.00 63.69 105 VAL A O 1
ATOM 842 N N . ALA A 1 106 ? -8.823 8.804 5.429 1.00 60.97 106 ALA A N 1
ATOM 843 C CA . ALA A 1 106 ? -7.717 9.610 5.926 1.00 60.97 106 ALA A CA 1
ATOM 844 C C . ALA A 1 106 ? -7.720 9.611 7.454 1.00 60.97 106 ALA A C 1
ATOM 846 O O . ALA A 1 106 ? -8.753 9.749 8.100 1.00 60.97 106 ALA A O 1
ATOM 847 N N . ILE A 1 107 ? -6.544 9.485 8.044 1.00 62.84 107 ILE A N 1
ATOM 848 C CA . ILE A 1 107 ? -6.329 9.558 9.482 1.00 62.84 107 ILE A CA 1
ATOM 849 C C . ILE A 1 107 ? -5.505 10.805 9.742 1.00 62.84 107 ILE A C 1
ATOM 851 O O . ILE A 1 107 ? -4.408 10.954 9.213 1.00 62.84 107 ILE A O 1
ATOM 855 N N . ILE A 1 108 ? -6.007 11.704 10.571 1.00 62.25 108 ILE A N 1
ATOM 856 C CA . ILE A 1 108 ? -5.233 12.837 11.058 1.00 62.25 108 ILE A CA 1
ATOM 857 C C . ILE A 1 108 ? -4.647 12.449 12.411 1.00 62.25 108 ILE A C 1
ATOM 859 O O . ILE A 1 108 ? -5.366 12.233 13.394 1.00 62.25 108 ILE A O 1
ATOM 863 N N . ALA A 1 109 ? -3.320 12.362 12.447 1.00 61.44 109 ALA A N 1
ATOM 864 C CA . ALA A 1 109 ? -2.590 12.188 13.689 1.00 61.44 109 ALA A CA 1
ATOM 865 C C . ALA A 1 109 ? -2.396 13.545 14.380 1.00 61.44 109 ALA A C 1
ATOM 867 O O . ALA A 1 109 ? -2.111 14.554 13.726 1.00 61.44 109 ALA A O 1
ATOM 868 N N . ASN A 1 110 ? -2.528 13.555 15.705 1.00 55.75 110 ASN A N 1
ATOM 869 C CA . ASN A 1 110 ? -2.064 14.658 16.537 1.00 55.75 110 ASN A CA 1
ATOM 870 C C . ASN A 1 110 ? -0.559 14.469 16.696 1.00 55.75 110 ASN A C 1
ATOM 872 O O . ASN A 1 110 ? -0.142 13.644 17.506 1.00 55.75 110 ASN A O 1
ATOM 876 N N . ASP A 1 111 ? 0.260 15.157 15.909 1.00 53.91 111 ASP A N 1
ATOM 877 C CA . ASP A 1 111 ? 1.699 14.914 15.967 1.00 53.91 111 ASP A CA 1
ATOM 878 C C . ASP A 1 111 ? 2.481 16.182 16.286 1.00 53.91 111 ASP A C 1
ATOM 880 O O . ASP A 1 111 ? 2.586 17.078 15.453 1.00 53.91 111 ASP A O 1
ATOM 884 N N . GLU A 1 112 ? 3.018 16.223 17.511 1.00 44.31 112 GLU A N 1
ATOM 885 C CA . GLU A 1 112 ? 4.183 17.051 17.853 1.00 44.31 112 GLU A CA 1
ATOM 886 C C . GLU A 1 112 ? 4.935 16.610 19.132 1.00 44.31 112 GLU A C 1
ATOM 888 O O . GLU A 1 112 ? 6.065 17.043 19.325 1.00 44.31 112 GLU A O 1
ATOM 893 N N . LYS A 1 113 ? 4.397 15.739 20.011 1.00 43.59 113 LYS A N 1
ATOM 894 C CA . LYS A 1 113 ? 5.023 15.487 21.338 1.00 43.59 113 LYS A CA 1
ATOM 895 C C . LYS A 1 113 ? 5.573 14.083 21.639 1.00 43.59 113 LYS A C 1
ATOM 897 O O . LYS A 1 113 ? 6.112 13.913 22.729 1.00 43.59 113 LYS A O 1
ATOM 902 N N . ARG A 1 114 ? 5.448 1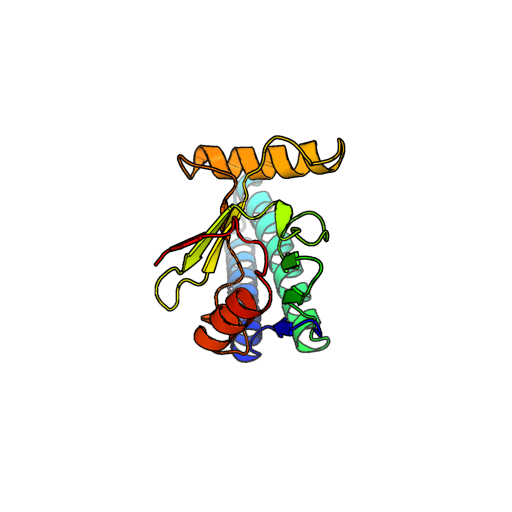3.066 20.771 1.00 43.66 114 ARG A N 1
ATOM 903 C CA . ARG A 1 114 ? 5.787 11.671 21.161 1.00 43.66 114 ARG A CA 1
ATOM 904 C C . ARG A 1 114 ? 6.459 10.795 20.088 1.00 43.66 114 ARG A C 1
ATOM 906 O O . ARG A 1 114 ? 6.224 9.593 20.075 1.00 43.66 114 ARG A O 1
ATOM 913 N N . LEU A 1 115 ? 7.308 11.355 19.226 1.00 48.81 115 LEU A N 1
ATOM 914 C CA . LEU A 1 115 ? 8.140 10.563 18.303 1.00 48.81 115 LEU A CA 1
ATOM 915 C C . LEU A 1 115 ? 9.631 10.713 18.641 1.00 48.81 115 LEU A C 1
ATOM 917 O O . LEU A 1 115 ? 10.091 11.796 19.001 1.00 48.81 115 LEU A O 1
ATOM 921 N N . THR A 1 116 ? 10.377 9.615 18.555 1.00 50.56 116 THR A N 1
ATOM 922 C CA . THR A 1 116 ? 11.816 9.522 18.848 1.00 50.56 116 THR A CA 1
ATOM 923 C C . THR A 1 116 ? 12.691 10.134 17.742 1.00 50.56 116 THR A C 1
ATOM 925 O O . THR A 1 116 ? 12.267 10.357 16.605 1.00 50.56 116 THR A O 1
ATOM 928 N N . SER A 1 117 ? 13.959 10.419 18.060 1.00 46.97 117 SER A N 1
ATOM 929 C CA . SER A 1 117 ? 14.889 11.202 17.226 1.00 46.97 117 SER A CA 1
ATOM 930 C C . SER A 1 117 ? 15.125 10.646 15.809 1.00 46.97 117 SER A C 1
ATOM 932 O O . SER A 1 117 ? 15.311 11.418 14.870 1.00 46.97 117 SER A O 1
ATOM 934 N N . ALA A 1 118 ? 15.070 9.322 15.615 1.00 44.41 118 ALA A N 1
ATOM 935 C CA . ALA A 1 118 ? 15.210 8.689 14.296 1.00 44.41 118 ALA A CA 1
ATOM 936 C C . ALA A 1 118 ? 13.923 8.778 13.451 1.00 44.41 118 ALA A C 1
ATOM 938 O O . ALA A 1 118 ? 13.982 8.957 12.234 1.00 44.41 118 ALA A O 1
ATOM 939 N N . GLU A 1 119 ? 12.756 8.742 14.100 1.00 47.84 119 GLU A N 1
ATOM 940 C CA . GLU A 1 119 ? 11.440 8.962 13.482 1.00 47.84 119 GLU A CA 1
ATOM 941 C C . GLU A 1 119 ? 11.259 10.429 13.068 1.00 47.84 119 GLU A C 1
ATOM 943 O O . GLU A 1 119 ? 10.472 10.747 12.180 1.00 47.84 119 GLU A O 1
ATOM 948 N N . THR A 1 120 ? 12.044 11.331 13.661 1.00 51.88 120 THR A N 1
ATOM 949 C CA . THR A 1 120 ? 11.960 12.772 13.423 1.00 51.88 120 THR A CA 1
ATOM 950 C C . THR A 1 120 ? 12.445 13.161 12.022 1.00 51.88 120 THR A C 1
ATOM 952 O O . THR A 1 120 ? 11.893 14.078 11.427 1.00 51.88 120 THR A O 1
ATOM 955 N N . LEU A 1 121 ? 13.447 12.486 11.445 1.00 46.34 121 LEU A N 1
ATOM 956 C CA . LEU A 1 121 ? 13.974 12.832 10.111 1.00 46.34 121 LEU A CA 1
ATOM 957 C C . LEU A 1 121 ? 13.052 12.368 8.976 1.00 46.34 121 LEU A C 1
ATOM 959 O O . LEU A 1 121 ? 12.764 13.130 8.049 1.00 46.34 121 LEU A O 1
ATOM 963 N N . THR A 1 122 ? 12.538 11.143 9.072 1.00 45.81 122 THR A N 1
ATOM 964 C CA . THR A 1 122 ? 11.560 10.593 8.124 1.00 45.81 122 THR A CA 1
ATOM 965 C C . THR A 1 122 ? 10.201 11.270 8.270 1.00 45.81 122 THR A C 1
ATOM 967 O O . THR A 1 122 ? 9.592 11.614 7.250 1.00 45.81 122 THR A O 1
ATOM 970 N N . SER A 1 123 ? 9.754 11.565 9.501 1.00 46.09 123 SER A N 1
ATOM 971 C CA . SER A 1 123 ? 8.546 12.369 9.697 1.00 46.09 123 SER A CA 1
ATOM 972 C C . SER A 1 123 ? 8.750 13.793 9.202 1.00 46.09 123 SER A C 1
ATOM 974 O O . SER A 1 123 ? 7.847 14.280 8.543 1.00 46.09 123 SER A O 1
ATOM 976 N N . ARG A 1 124 ? 9.923 14.429 9.368 1.00 48.53 124 ARG A N 1
ATOM 977 C CA . ARG A 1 124 ? 10.221 15.765 8.809 1.00 48.53 124 ARG A CA 1
ATOM 978 C C . ARG A 1 124 ? 10.154 15.801 7.290 1.00 48.53 124 ARG A C 1
ATOM 980 O O . ARG A 1 124 ? 9.564 16.735 6.761 1.00 48.53 124 ARG A O 1
ATOM 987 N N . PHE A 1 125 ? 10.694 14.806 6.585 1.00 47.19 125 PHE A N 1
ATOM 988 C CA . PHE A 1 125 ? 10.597 14.768 5.121 1.00 47.19 125 PHE A CA 1
ATOM 989 C C . PHE A 1 125 ? 9.157 14.500 4.658 1.00 47.19 125 PHE A C 1
ATOM 991 O O . PHE A 1 125 ? 8.651 15.177 3.760 1.00 47.19 125 PHE A O 1
ATOM 998 N N . SER A 1 126 ? 8.445 13.590 5.335 1.00 42.97 126 SER A N 1
ATOM 999 C CA . SER A 1 126 ? 7.021 13.368 5.066 1.00 42.97 126 SER A CA 1
ATOM 1000 C C . SER A 1 126 ? 6.185 14.607 5.414 1.00 42.97 126 SER A C 1
ATOM 1002 O O . SER A 1 126 ? 5.317 14.977 4.639 1.00 42.97 126 SER A O 1
ATOM 1004 N N . ASN A 1 127 ? 6.497 15.308 6.506 1.00 48.03 127 ASN A N 1
ATOM 1005 C CA . ASN A 1 127 ? 5.841 16.521 6.993 1.00 48.03 127 ASN A CA 1
ATOM 1006 C C . ASN A 1 127 ? 6.169 17.733 6.123 1.00 48.03 127 ASN A C 1
ATOM 1008 O O . ASN A 1 127 ? 5.329 18.612 5.980 1.00 48.03 127 ASN A O 1
ATOM 1012 N N . PHE A 1 128 ? 7.343 17.774 5.496 1.00 49.12 128 PHE A N 1
ATOM 1013 C CA . PHE A 1 128 ? 7.711 18.779 4.503 1.00 49.12 128 PHE A CA 1
ATOM 1014 C C . PHE A 1 128 ? 6.881 18.613 3.228 1.00 49.12 128 PHE A C 1
ATOM 1016 O O . PHE A 1 128 ? 6.269 19.575 2.761 1.00 49.12 128 PHE A O 1
ATOM 1023 N N . LEU A 1 129 ? 6.762 17.379 2.722 1.00 43.56 129 LEU A N 1
ATOM 1024 C CA . LEU A 1 129 ? 5.833 17.066 1.635 1.00 43.56 129 LEU A CA 1
ATOM 1025 C C . LEU A 1 129 ? 4.375 17.337 2.064 1.00 43.56 129 LEU A C 1
ATOM 1027 O O . LEU A 1 129 ? 3.624 17.949 1.315 1.00 43.56 129 LEU A O 1
ATOM 1031 N N . ARG A 1 130 ? 3.982 17.002 3.299 1.00 45.56 130 ARG A N 1
ATOM 1032 C CA . ARG A 1 130 ? 2.625 17.243 3.833 1.00 45.56 130 ARG A CA 1
ATOM 1033 C C . ARG A 1 130 ? 2.299 18.734 4.013 1.00 45.56 130 ARG A C 1
ATOM 1035 O O . ARG A 1 130 ? 1.203 19.131 3.644 1.00 45.56 130 ARG A O 1
ATOM 1042 N N . ARG A 1 131 ? 3.225 19.576 4.496 1.00 45.81 131 ARG A N 1
ATOM 1043 C CA . ARG A 1 131 ? 3.037 21.037 4.671 1.00 45.81 131 ARG A CA 1
A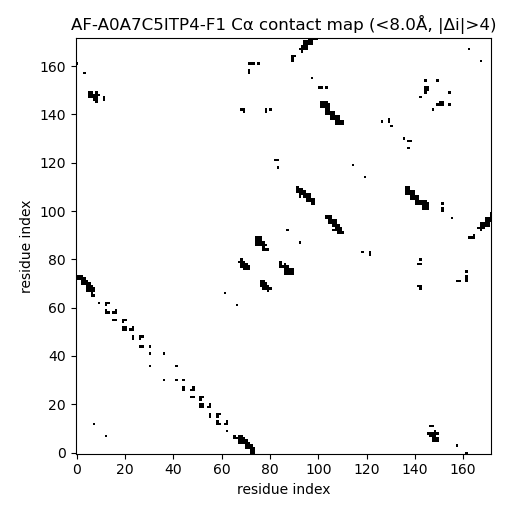TOM 1044 C C . ARG A 1 131 ? 2.980 21.786 3.342 1.00 45.81 131 ARG A C 1
ATOM 1046 O O . ARG A 1 131 ? 2.248 22.765 3.237 1.00 45.81 131 ARG A O 1
ATOM 1053 N N . LYS A 1 132 ? 3.729 21.336 2.329 1.00 43.62 132 LYS A N 1
ATOM 1054 C CA . LYS A 1 132 ? 3.712 21.950 0.992 1.00 43.62 132 LYS A CA 1
ATOM 1055 C C . LYS A 1 132 ? 2.401 21.675 0.240 1.00 43.62 132 LYS A C 1
ATOM 1057 O O . LYS A 1 132 ? 2.043 22.460 -0.631 1.00 43.62 132 LYS A O 1
A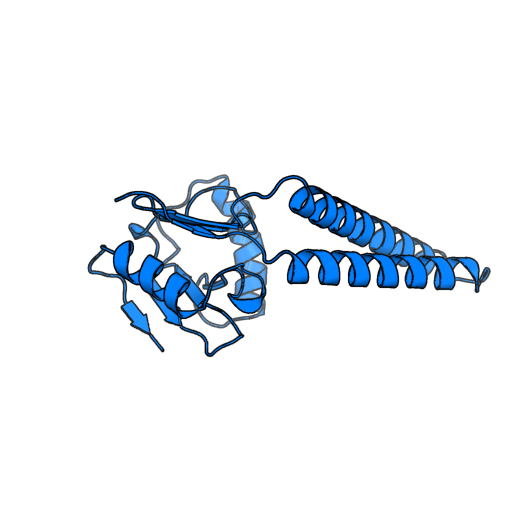TOM 1062 N N . PHE A 1 133 ? 1.684 20.603 0.598 1.00 41.53 133 PHE A N 1
ATOM 1063 C CA . PHE A 1 133 ? 0.451 20.182 -0.077 1.00 41.53 133 PHE A CA 1
ATOM 1064 C C . PHE A 1 133 ? -0.840 20.278 0.765 1.00 41.53 133 PHE A C 1
ATOM 1066 O O . PHE A 1 133 ? -1.907 20.230 0.167 1.00 41.53 133 PHE A O 1
ATOM 1073 N N . ASN A 1 134 ? -0.802 20.449 2.097 1.00 37.94 134 ASN A N 1
ATOM 1074 C CA . ASN A 1 134 ? -2.011 20.560 2.935 1.00 37.94 134 ASN A CA 1
ATOM 1075 C C . ASN A 1 134 ? -1.816 21.448 4.184 1.00 37.94 134 ASN A C 1
ATOM 1077 O O . ASN A 1 134 ? -0.886 21.270 4.969 1.00 37.94 134 ASN A O 1
ATOM 1081 N N . ARG A 1 135 ? -2.747 22.387 4.404 1.00 35.59 135 ARG A N 1
ATOM 1082 C CA . ARG A 1 135 ? -2.755 23.409 5.476 1.00 35.59 135 ARG A CA 1
ATOM 1083 C C . ARG A 1 135 ? -3.217 22.913 6.868 1.00 35.59 135 ARG A C 1
ATOM 1085 O O . ARG A 1 135 ? -3.773 23.695 7.630 1.00 35.59 135 ARG A O 1
ATOM 1092 N N . GLY A 1 136 ? -2.989 21.659 7.260 1.00 36.81 136 GLY A N 1
ATOM 1093 C CA . GLY A 1 136 ? -3.388 21.214 8.606 1.00 36.81 136 GLY A CA 1
ATOM 1094 C C . GLY A 1 136 ? -2.974 19.792 8.965 1.00 36.81 136 GLY A C 1
ATOM 1095 O O . GLY A 1 136 ? -3.487 18.842 8.387 1.00 36.81 136 GLY A O 1
ATOM 1096 N N . GLY A 1 137 ? -2.080 19.662 9.952 1.00 46.59 137 GLY A N 1
ATOM 1097 C CA . GLY A 1 137 ? -1.742 18.401 10.622 1.00 46.59 137 GLY A CA 1
ATOM 1098 C C . GLY A 1 137 ? -1.017 17.344 9.775 1.00 46.59 137 GLY A C 1
ATOM 1099 O O . GLY A 1 137 ? -1.011 17.360 8.545 1.00 46.59 137 GLY A O 1
ATOM 1100 N N . ALA A 1 138 ? -0.381 16.387 10.452 1.00 54.94 138 ALA A N 1
ATOM 1101 C CA . ALA A 1 138 ? 0.205 15.209 9.824 1.00 54.94 138 ALA A CA 1
ATOM 1102 C C . ALA A 1 138 ? -0.919 14.243 9.391 1.00 54.94 138 ALA A C 1
ATOM 1104 O O . ALA A 1 138 ? -1.288 13.324 10.120 1.00 54.94 138 ALA A O 1
ATOM 1105 N N . ALA A 1 139 ? -1.499 14.470 8.211 1.00 57.06 139 ALA A N 1
ATOM 1106 C CA . ALA A 1 139 ? -2.494 13.571 7.628 1.00 57.06 139 ALA A CA 1
ATOM 1107 C C . ALA A 1 139 ? -1.828 12.299 7.063 1.00 57.06 139 ALA A C 1
ATOM 1109 O O . ALA A 1 139 ? -0.948 12.358 6.199 1.00 57.06 139 ALA A O 1
ATOM 1110 N N . PHE A 1 140 ? -2.267 11.142 7.550 1.00 66.31 140 PHE A N 1
ATOM 1111 C CA . PHE A 1 140 ? -1.950 9.806 7.065 1.00 66.31 140 PHE A CA 1
ATOM 1112 C C . PHE A 1 140 ? -3.100 9.312 6.185 1.00 66.31 140 PHE A C 1
ATOM 1114 O O . PHE A 1 140 ? -4.194 9.029 6.663 1.00 66.31 140 PHE A O 1
ATOM 1121 N N . LEU A 1 141 ? -2.867 9.210 4.880 1.00 69.12 141 LEU A N 1
ATOM 1122 C CA . LEU A 1 141 ? -3.823 8.593 3.963 1.00 69.12 141 LEU A CA 1
ATOM 1123 C C . LEU A 1 141 ? -3.621 7.081 3.989 1.00 69.12 141 LEU A C 1
ATOM 1125 O O . LEU A 1 141 ? -2.535 6.610 3.647 1.00 69.12 141 LEU A O 1
ATOM 1129 N N . LEU A 1 142 ? -4.657 6.338 4.381 1.00 71.44 142 LEU A N 1
ATOM 1130 C CA . LEU A 1 142 ? -4.638 4.889 4.247 1.00 71.44 142 LEU A CA 1
ATOM 1131 C C . LEU A 1 142 ? -4.724 4.494 2.778 1.00 71.44 142 LEU A C 1
ATOM 1133 O O . LEU A 1 142 ? -5.320 5.195 1.952 1.00 71.44 142 LEU A O 1
ATOM 1137 N N . THR A 1 143 ? -4.179 3.320 2.469 1.00 77.88 143 THR A N 1
ATOM 1138 C CA . THR A 1 143 ? -4.427 2.673 1.179 1.00 77.88 143 THR A CA 1
ATOM 1139 C C . THR A 1 143 ? -5.942 2.641 0.885 1.00 77.88 143 THR A C 1
ATOM 1141 O O . THR A 1 143 ? -6.718 2.171 1.720 1.00 77.88 143 THR A O 1
ATOM 1144 N N . PRO A 1 144 ? -6.393 3.146 -0.281 1.00 75.62 144 PRO A N 1
ATOM 1145 C CA . PRO A 1 144 ? -7.816 3.273 -0.581 1.00 75.62 144 PRO A CA 1
ATOM 1146 C C . PRO A 1 144 ? -8.485 1.903 -0.688 1.00 75.62 144 PRO A C 1
ATOM 1148 O O . PRO A 1 144 ? -7.902 0.971 -1.242 1.00 75.62 144 PRO A O 1
ATOM 1151 N N . ALA A 1 145 ? -9.743 1.807 -0.247 1.00 78.94 145 ALA A N 1
ATOM 1152 C CA . ALA A 1 145 ? -10.513 0.559 -0.263 1.00 78.94 145 ALA A CA 1
ATOM 1153 C C . ALA A 1 145 ? -10.607 -0.077 -1.663 1.00 78.94 145 ALA A C 1
ATOM 1155 O O . ALA A 1 145 ? -10.600 -1.293 -1.786 1.00 78.94 145 ALA A O 1
ATOM 1156 N N . LEU A 1 146 ? -10.585 0.728 -2.733 1.00 80.69 146 LEU A N 1
ATOM 1157 C CA . LEU A 1 146 ? -10.561 0.235 -4.118 1.00 80.69 146 LEU A CA 1
ATOM 1158 C C . LEU A 1 146 ? -9.338 -0.646 -4.436 1.00 80.69 146 LEU A C 1
ATOM 1160 O O . LEU A 1 146 ? -9.408 -1.519 -5.300 1.00 80.69 146 LEU A O 1
ATOM 1164 N N . ALA A 1 147 ? -8.210 -0.399 -3.770 1.00 82.81 147 ALA A N 1
ATOM 1165 C CA . ALA A 1 147 ? -7.002 -1.202 -3.922 1.00 82.81 147 ALA A CA 1
ATOM 1166 C C . ALA A 1 147 ? -7.014 -2.448 -3.023 1.00 82.81 147 ALA A C 1
ATOM 1168 O O . ALA A 1 147 ? -6.196 -3.344 -3.228 1.00 82.81 147 ALA A O 1
ATOM 1169 N N . LEU A 1 148 ? -7.913 -2.509 -2.038 1.00 85.69 148 LEU A N 1
ATOM 1170 C CA . LEU A 1 148 ? -7.987 -3.579 -1.054 1.00 85.69 148 LEU A CA 1
ATOM 1171 C C . LEU A 1 148 ? -8.994 -4.659 -1.469 1.00 85.69 148 LEU A C 1
ATOM 1173 O O . LEU A 1 148 ? -9.945 -4.426 -2.220 1.00 85.69 148 LEU A O 1
ATOM 1177 N N . ASP A 1 149 ? -8.773 -5.865 -0.962 1.00 86.88 149 ASP A N 1
ATOM 1178 C CA . ASP A 1 149 ? -9.666 -7.014 -1.138 1.00 86.88 149 ASP A CA 1
ATOM 1179 C C . ASP A 1 149 ? -10.810 -7.026 -0.107 1.00 86.88 149 ASP A C 1
ATOM 1181 O O . ASP A 1 149 ? -11.174 -8.066 0.426 1.00 86.88 149 ASP A O 1
ATOM 1185 N N . VAL A 1 150 ? -11.325 -5.844 0.241 1.00 84.94 150 VAL A N 1
ATOM 1186 C CA . VAL A 1 150 ? -12.424 -5.652 1.200 1.00 84.94 150 VAL A CA 1
ATOM 1187 C C . VAL A 1 150 ? -13.315 -4.495 0.771 1.00 84.94 150 VAL A C 1
ATOM 1189 O O . VAL A 1 150 ? -12.915 -3.663 -0.055 1.00 84.94 150 VAL A O 1
ATOM 1192 N N . GLU A 1 151 ? -14.505 -4.411 1.355 1.00 84.12 151 GLU A N 1
ATOM 1193 C CA . GLU A 1 151 ? -15.363 -3.254 1.167 1.00 84.12 151 GLU A CA 1
ATOM 1194 C C . GLU A 1 151 ? -14.920 -2.072 2.036 1.00 84.12 151 GLU A C 1
ATOM 1196 O O . GLU A 1 151 ? -14.213 -2.198 3.038 1.00 84.12 151 GLU A O 1
ATOM 1201 N N . TYR A 1 152 ? -15.344 -0.875 1.634 1.00 83.50 152 TYR A N 1
ATOM 1202 C CA . TYR A 1 152 ? -15.095 0.336 2.409 1.00 83.50 152 TYR A CA 1
ATOM 1203 C C . TYR A 1 152 ? -15.704 0.244 3.815 1.00 83.50 152 TYR A C 1
ATOM 1205 O O . TYR A 1 152 ? -15.068 0.667 4.778 1.00 83.50 152 TYR A O 1
ATOM 121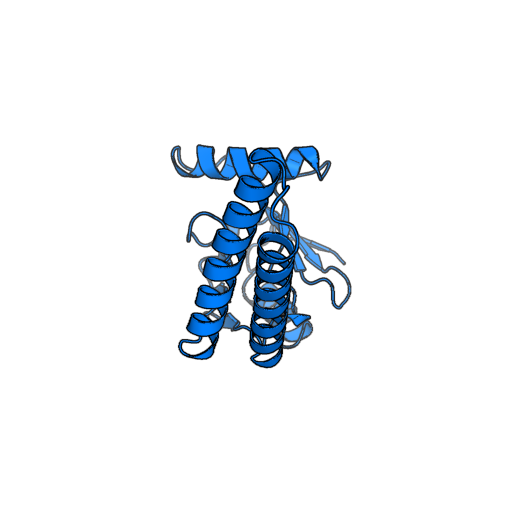3 N N . ASP A 1 153 ? -16.900 -0.337 3.942 1.00 85.50 153 ASP A N 1
ATOM 1214 C CA . ASP A 1 153 ? -17.596 -0.432 5.229 1.00 85.50 153 ASP A CA 1
ATOM 1215 C C . ASP A 1 153 ? -16.875 -1.371 6.196 1.00 85.50 153 ASP A C 1
ATOM 1217 O O . ASP A 1 153 ? -16.789 -1.048 7.379 1.00 85.50 153 ASP A O 1
ATOM 1221 N N . ASP A 1 154 ? -16.256 -2.448 5.702 1.00 87.06 154 ASP A N 1
ATOM 1222 C CA . ASP A 1 154 ? -15.437 -3.353 6.519 1.00 87.06 154 ASP A CA 1
ATOM 1223 C C . ASP A 1 154 ? -14.232 -2.628 7.126 1.00 87.06 154 ASP A C 1
ATOM 1225 O O . ASP A 1 154 ? -13.899 -2.808 8.303 1.00 87.06 154 ASP A O 1
ATOM 1229 N N . LEU A 1 155 ? -13.578 -1.772 6.332 1.00 84.88 155 LEU A N 1
ATOM 1230 C CA . LEU A 1 155 ? -12.453 -0.960 6.791 1.00 84.88 155 LEU A CA 1
ATOM 1231 C C . LEU A 1 155 ? -12.908 0.040 7.865 1.00 84.88 155 LEU A C 1
ATOM 1233 O O . LEU A 1 155 ? -12.254 0.181 8.900 1.00 84.88 155 LEU A O 1
ATOM 1237 N N . VAL A 1 156 ? -14.052 0.699 7.655 1.00 87.12 156 VAL A N 1
ATOM 1238 C CA . VAL A 1 156 ? -14.631 1.639 8.628 1.00 87.12 156 VAL A CA 1
ATOM 1239 C C . VAL A 1 156 ? -15.071 0.925 9.904 1.00 87.12 156 VAL A C 1
ATOM 1241 O O . VAL A 1 156 ? -14.820 1.427 11.000 1.00 87.12 156 VAL A O 1
ATOM 1244 N N . GLN A 1 157 ? -15.692 -0.247 9.794 1.00 88.44 157 GLN A N 1
ATOM 1245 C CA . GLN A 1 157 ? -16.117 -1.037 10.943 1.00 88.44 157 GLN A CA 1
ATOM 1246 C C . GLN A 1 157 ? -14.909 -1.516 11.752 1.00 88.44 157 GLN A C 1
ATOM 1248 O O . GLN A 1 157 ? -14.922 -1.419 12.978 1.00 88.44 157 GLN A O 1
ATOM 1253 N N . ALA A 1 158 ? -13.836 -1.958 11.090 1.00 88.44 158 ALA A N 1
ATOM 1254 C CA . ALA A 1 158 ? -12.603 -2.343 11.767 1.00 88.44 158 ALA A CA 1
ATOM 1255 C C . ALA A 1 158 ? -11.953 -1.167 12.509 1.00 88.44 158 ALA A C 1
ATOM 1257 O O . ALA A 1 158 ? -11.498 -1.354 13.641 1.00 88.44 158 ALA A O 1
ATOM 1258 N N . LEU A 1 159 ? -11.955 0.030 11.907 1.00 87.81 159 LEU A N 1
ATOM 1259 C CA . LEU A 1 159 ? -11.496 1.261 12.555 1.00 87.81 159 LEU A CA 1
ATOM 1260 C C . LEU A 1 159 ? -12.354 1.593 13.776 1.00 87.81 159 LEU A C 1
ATOM 1262 O O . LEU A 1 159 ? -11.803 1.783 14.851 1.00 87.81 159 LEU A O 1
ATOM 1266 N N . LYS A 1 160 ? -13.684 1.606 13.648 1.00 88.00 160 LYS A N 1
ATOM 1267 C CA . LYS A 1 160 ? -14.601 1.884 14.769 1.00 88.00 160 LYS A CA 1
ATOM 1268 C C . LYS A 1 160 ? -14.471 0.869 15.903 1.00 88.00 160 LYS A C 1
ATOM 1270 O O . LYS A 1 160 ? -14.547 1.248 17.063 1.00 88.00 160 LYS A O 1
ATOM 1275 N N . ALA A 1 161 ? -14.251 -0.402 15.576 1.00 87.69 161 ALA A N 1
ATOM 1276 C CA . ALA A 1 161 ? -14.111 -1.457 16.570 1.00 87.69 161 ALA A CA 1
ATOM 1277 C C . ALA A 1 161 ? -12.808 -1.326 17.384 1.00 87.69 161 ALA A C 1
ATOM 1279 O O . ALA A 1 161 ? -12.807 -1.613 18.576 1.00 87.69 161 ALA A O 1
ATOM 1280 N N . HIS A 1 162 ? -11.704 -0.902 16.758 1.00 87.50 162 HIS A N 1
ATOM 1281 C CA . HIS A 1 162 ? -10.388 -0.833 17.412 1.00 87.50 162 HIS A CA 1
ATOM 1282 C C . HIS A 1 162 ? -9.992 0.565 17.898 1.00 87.50 162 HIS A C 1
ATOM 1284 O O . HIS A 1 162 ? -9.130 0.672 18.768 1.00 87.50 162 HIS A O 1
ATOM 1290 N N . ALA A 1 163 ? -10.617 1.626 17.384 1.00 84.06 163 ALA A N 1
ATOM 1291 C CA . ALA A 1 163 ? -10.444 2.996 17.857 1.00 84.06 163 ALA A CA 1
ATOM 1292 C C . ALA A 1 163 ? -11.170 3.193 19.198 1.00 84.06 163 ALA A C 1
ATOM 1294 O O . ALA A 1 163 ? -12.155 3.917 19.295 1.00 84.06 163 ALA A O 1
ATOM 1295 N N . THR A 1 164 ? -10.693 2.519 20.243 1.00 75.19 164 THR A N 1
ATOM 1296 C CA . THR A 1 164 ? -11.320 2.517 21.573 1.00 75.19 164 THR A CA 1
ATOM 1297 C C . THR A 1 164 ? -1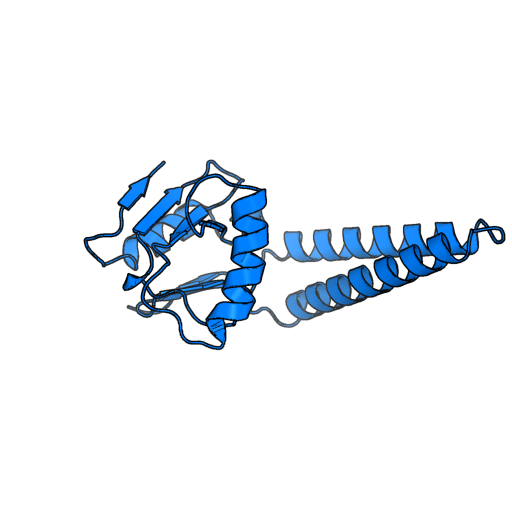0.946 3.732 22.418 1.00 75.19 164 THR A C 1
ATOM 1299 O O . THR A 1 164 ? -11.425 3.869 23.541 1.00 75.19 164 THR A O 1
ATOM 1302 N N . ALA A 1 165 ? -10.058 4.601 21.929 1.00 75.38 165 ALA A N 1
ATOM 1303 C CA . ALA A 1 165 ? -9.612 5.748 22.699 1.00 75.38 165 ALA A CA 1
ATOM 1304 C C . ALA A 1 165 ? -10.659 6.881 22.641 1.00 75.38 165 ALA A C 1
ATOM 1306 O O . ALA A 1 165 ? -11.043 7.299 21.546 1.00 75.38 165 ALA A O 1
ATOM 1307 N N . PRO A 1 166 ? -11.104 7.411 23.796 1.00 73.06 166 PRO A N 1
ATOM 1308 C CA . PRO A 1 166 ? -12.247 8.326 23.878 1.00 73.06 166 PRO A CA 1
ATOM 1309 C C . PRO A 1 166 ? -12.002 9.685 23.207 1.00 73.06 166 PRO A C 1
ATOM 1311 O O . PRO A 1 166 ? -12.944 10.433 22.960 1.00 73.06 166 PRO A O 1
ATOM 1314 N N . HIS A 1 167 ? -10.744 10.026 22.911 1.00 75.75 167 HIS A N 1
ATOM 1315 C CA . HIS A 1 167 ? -10.376 11.277 22.249 1.00 75.75 167 HIS A CA 1
ATOM 1316 C C . HIS A 1 167 ? -10.465 11.219 20.718 1.00 75.75 167 HIS A C 1
ATOM 1318 O O . HIS A 1 167 ? -10.373 12.270 20.083 1.00 75.75 167 HIS A O 1
ATOM 1324 N N . ILE A 1 168 ? -10.631 10.034 20.121 1.00 81.75 168 ILE A N 1
ATOM 1325 C CA . ILE A 1 168 ? -10.676 9.872 18.663 1.00 81.75 168 ILE A CA 1
ATOM 1326 C C . ILE A 1 168 ? -12.042 10.316 18.136 1.00 81.75 168 ILE A C 1
ATOM 1328 O O . ILE A 1 168 ? -13.079 9.780 18.524 1.00 81.75 168 ILE A O 1
ATOM 1332 N N . ARG A 1 169 ? -12.048 11.266 17.197 1.00 84.00 169 ARG A N 1
ATOM 1333 C CA . ARG A 1 169 ? -13.274 11.734 16.530 1.00 84.00 169 ARG A CA 1
ATOM 1334 C C . ARG A 1 169 ? -13.402 11.138 15.132 1.00 84.00 169 ARG A C 1
ATOM 1336 O O . ARG A 1 169 ? -12.441 11.151 14.369 1.00 84.00 169 ARG A O 1
ATOM 1343 N N . PHE A 1 170 ? -14.598 10.678 14.772 1.00 82.00 170 PHE A N 1
ATOM 1344 C CA . PHE A 1 170 ? -14.931 10.290 13.399 1.00 82.00 170 PHE A CA 1
ATOM 1345 C C . PHE A 1 170 ? -15.627 11.456 12.691 1.00 82.00 170 PHE A C 1
ATOM 1347 O O . PHE A 1 170 ? -16.599 11.999 13.213 1.00 82.00 170 PHE A O 1
ATOM 1354 N N . GLN A 1 171 ? -15.131 11.835 11.516 1.00 80.25 171 GLN A N 1
ATOM 1355 C CA . GLN A 1 171 ? -15.715 12.862 10.647 1.00 80.25 171 GLN A CA 1
ATOM 1356 C C . GLN A 1 171 ? -16.031 12.253 9.276 1.00 80.25 171 GLN A C 1
ATOM 1358 O O . GLN A 1 171 ? -15.298 11.376 8.816 1.00 80.25 171 GLN A O 1
ATOM 1363 N N . GLN A 1 172 ? -17.126 12.695 8.658 1.00 74.94 172 GLN A N 1
ATOM 1364 C CA . GLN A 1 172 ? -17.540 12.336 7.296 1.00 74.94 172 GLN A CA 1
ATOM 1365 C C . GLN A 1 172 ? -17.293 13.500 6.341 1.00 74.94 172 GLN A C 1
ATOM 1367 O O . GLN A 1 172 ? -17.409 14.656 6.807 1.00 74.94 172 GLN A O 1
#

Mean predicted aligned error: 10.18 Å

Radius of gyration: 19.14 Å; Cα contacts (8 Å, |Δi|>4): 237; chains: 1; bounding box: 40×38×55 Å

Nearest PDB structures (foldseek):
  4abm-assembly1_A  TM=9.648E-01  e=2.122E+00  Homo sapiens
  6paj-assembly1_B  TM=9.242E-01  e=2.711E+00  Staphylococcus aureus
  6h2f-assembly1_J  TM=4.724E-01  e=3.683E+00  Aeromonas hydrophila subsp. hydrophila AL09-71

pLDDT: mean 75.39, std 15.83, range [35.59, 92.31]

Sequence (172 aa):
MNSKKFYYRKSYLIRSVALTAALFALALFLVFSNPDYDPRIAILFLVIIALYSIKSARFLWELFNPQPVIEIGPGGILDRRSIGKLPLPWSAVATIILISRPRGVAIIANDEKRLTSAETLTSRFSNFLRRKFNRGGAAFLLTPALALDVEYDDLVQALKAHATAPHIRFQQ

Solvent-accessible surface area (backbone atoms only — not comparable to full-atom values): 9644 Å² total; per-residue (Å²): 127,80,65,46,72,38,36,64,20,67,72,44,39,52,51,49,32,51,52,32,49,50,52,37,51,50,47,51,49,55,58,72,74,41,86,83,57,56,68,70,58,52,51,52,44,51,53,51,40,51,55,32,48,56,49,28,52,50,35,52,48,40,71,80,51,77,56,65,41,36,38,44,28,80,70,19,44,30,49,69,83,48,87,65,93,61,56,48,36,58,89,41,41,37,35,39,38,49,45,63,88,69,71,19,41,36,35,32,32,61,77,87,86,86,76,54,82,78,54,46,59,59,47,46,55,53,45,50,58,40,57,77,73,43,99,68,72,58,66,44,72,48,82,29,32,75,46,31,70,54,57,60,65,58,54,52,48,52,47,63,70,49,60,72,53,91,75,53,42,82,45,115

Secondary structure (DSSP, 8-state):
-PPEEE-B-HHHHHHHHHHHHHHHHHHHHHHHH-TT--HHHHHHHHHHHHHHHHHHHHHHHHHHS---SEEEETTEEEETTSSS---B-GGGEEEEEEPPTTS-EEEEE--SSS--HHHHHHHHHHHHHHHHH-SSSEEEEPPPGGGBSS-HHHHHHHHHHH---TTPEEE-